Protein AF-A0A1Q3CBD0-F1 (afdb_monomer_lite)

Structure (mmCIF, N/CA/C/O backbone):
data_AF-A0A1Q3CBD0-F1
#
_entry.id   AF-A0A1Q3CBD0-F1
#
loop_
_atom_site.group_PDB
_atom_site.id
_atom_site.type_symbol
_atom_site.label_atom_id
_atom_site.label_alt_id
_atom_site.label_comp_id
_atom_site.label_asym_id
_atom_site.label_entity_id
_atom_site.label_seq_id
_atom_site.pdbx_PDB_ins_code
_atom_site.Cartn_x
_atom_site.Cartn_y
_atom_site.Cartn_z
_atom_site.occupancy
_atom_site.B_iso_or_equiv
_atom_site.auth_seq_id
_atom_site.auth_comp_id
_atom_site.auth_asym_id
_atom_site.auth_atom_id
_atom_site.pdbx_PDB_model_num
ATOM 1 N N . MET A 1 1 ? 4.351 8.929 50.960 1.00 62.56 1 MET A N 1
ATOM 2 C CA . MET A 1 1 ? 3.416 9.847 50.271 1.00 62.56 1 MET A CA 1
ATOM 3 C C . MET A 1 1 ? 4.066 10.548 49.078 1.00 62.56 1 MET A C 1
ATOM 5 O O . MET A 1 1 ? 3.505 10.472 47.996 1.00 62.56 1 MET A O 1
ATOM 9 N N . GLU A 1 2 ? 5.270 11.122 49.200 1.00 75.50 2 GLU A N 1
ATOM 10 C CA . GLU A 1 2 ? 5.952 11.804 48.074 1.00 75.50 2 GLU A CA 1
ATOM 11 C C . GLU A 1 2 ? 6.217 10.934 46.835 1.00 75.50 2 GLU A C 1
ATOM 13 O O . GLU A 1 2 ? 6.089 11.404 45.708 1.00 75.50 2 GLU A O 1
ATOM 18 N N . VAL A 1 3 ? 6.566 9.656 47.016 1.00 80.75 3 VAL A N 1
ATOM 19 C CA . VAL A 1 3 ? 6.874 8.751 45.890 1.00 80.75 3 VAL A CA 1
ATOM 20 C C . VAL A 1 3 ? 5.640 8.471 45.025 1.00 80.75 3 VAL A C 1
ATOM 22 O O . VAL A 1 3 ? 5.754 8.338 43.808 1.00 80.75 3 VAL A O 1
ATOM 25 N N . LEU A 1 4 ? 4.455 8.414 45.642 1.00 86.00 4 LEU A N 1
ATOM 26 C CA . LEU A 1 4 ? 3.190 8.209 44.932 1.00 86.00 4 LEU A CA 1
ATOM 27 C C . LEU A 1 4 ? 2.782 9.467 44.160 1.00 86.00 4 LEU A C 1
ATOM 29 O O . LEU A 1 4 ? 2.367 9.361 43.009 1.00 86.00 4 LEU A O 1
ATOM 33 N N . LEU A 1 5 ? 2.993 10.648 44.746 1.00 85.56 5 LEU A N 1
ATOM 34 C CA . LEU A 1 5 ? 2.710 11.933 44.100 1.00 85.56 5 LEU A CA 1
ATOM 35 C C . LEU A 1 5 ? 3.587 12.147 42.855 1.00 85.56 5 LEU A C 1
ATOM 37 O O . LEU A 1 5 ? 3.061 12.385 41.772 1.00 85.56 5 LEU A O 1
ATOM 41 N N . LYS A 1 6 ? 4.900 11.894 42.958 1.00 86.31 6 LYS A N 1
ATOM 42 C CA . LYS A 1 6 ? 5.844 11.948 41.818 1.00 86.31 6 LYS A CA 1
ATOM 43 C C . LYS A 1 6 ? 5.551 10.920 40.716 1.00 86.31 6 LYS A C 1
ATOM 45 O O . LYS A 1 6 ? 6.108 10.986 39.618 1.00 86.31 6 LYS A O 1
ATOM 50 N N . ARG A 1 7 ? 4.749 9.894 41.012 1.00 87.75 7 ARG A N 1
ATOM 51 C CA . ARG A 1 7 ? 4.314 8.896 40.030 1.00 87.75 7 ARG A CA 1
ATOM 52 C C . ARG A 1 7 ? 3.023 9.330 39.339 1.00 87.75 7 ARG A C 1
ATOM 54 O O . ARG A 1 7 ? 2.938 9.182 38.126 1.00 87.75 7 ARG A O 1
ATOM 61 N N . ALA A 1 8 ? 2.071 9.888 40.084 1.00 85.88 8 ALA A N 1
ATOM 62 C CA . ALA A 1 8 ? 0.832 10.434 39.534 1.00 85.88 8 ALA A CA 1
ATOM 63 C C . ALA A 1 8 ? 1.107 11.565 38.531 1.00 85.88 8 ALA A C 1
ATOM 65 O O . ALA A 1 8 ? 0.584 11.545 37.423 1.00 85.88 8 ALA A O 1
ATOM 66 N N . GLU A 1 9 ? 2.021 12.472 38.868 1.00 85.06 9 GLU A N 1
ATOM 67 C CA . GLU A 1 9 ? 2.420 13.594 38.009 1.00 85.06 9 GLU A CA 1
ATOM 68 C C . GLU A 1 9 ? 3.018 13.128 36.665 1.00 85.06 9 GLU A C 1
ATOM 70 O O . GLU A 1 9 ? 2.730 13.684 35.608 1.00 85.06 9 GLU A O 1
ATOM 75 N N . ARG A 1 10 ? 3.769 12.016 36.672 1.00 86.06 10 ARG A N 1
ATOM 76 C CA . ARG A 1 10 ? 4.291 11.398 35.442 1.00 86.06 10 ARG A CA 1
ATOM 77 C C . ARG A 1 10 ? 3.205 10.770 34.569 1.00 86.06 10 ARG A C 1
ATOM 79 O O . ARG A 1 10 ? 3.347 10.784 33.351 1.00 86.06 10 ARG A O 1
ATOM 86 N N . TYR A 1 11 ? 2.149 10.216 35.165 1.00 83.44 11 TYR A N 1
ATOM 87 C CA . TYR A 1 11 ? 1.030 9.658 34.401 1.00 83.44 11 TYR A CA 1
ATOM 88 C C . TYR A 1 11 ? 0.179 10.754 33.753 1.00 83.44 11 TYR A C 1
ATOM 90 O O . TYR A 1 11 ? -0.183 10.601 32.591 1.00 83.44 11 TYR A O 1
ATOM 98 N N . VAL A 1 12 ? -0.061 11.866 34.456 1.00 85.06 12 VAL A N 1
ATOM 99 C CA . VAL A 1 12 ? -0.780 13.030 33.907 1.00 85.06 12 VAL A CA 1
ATOM 100 C C . VAL A 1 12 ? -0.022 13.626 32.717 1.00 85.06 12 VAL A C 1
ATOM 102 O O . VAL A 1 12 ? -0.603 13.806 31.651 1.00 85.06 12 VAL A O 1
ATOM 105 N N . ASN A 1 13 ? 1.297 13.816 32.842 1.00 89.94 13 ASN A N 1
ATOM 106 C CA . ASN A 1 13 ? 2.118 14.307 31.729 1.00 89.94 13 ASN A CA 1
ATOM 107 C C . ASN A 1 13 ? 2.118 13.352 30.525 1.00 89.94 13 ASN A C 1
ATOM 109 O O . ASN A 1 13 ? 2.077 13.797 29.380 1.00 89.94 13 ASN A O 1
ATOM 113 N N . ALA A 1 14 ? 2.145 12.037 30.766 1.00 85.25 14 ALA A N 1
ATOM 114 C CA . ALA A 1 14 ? 2.076 11.048 29.694 1.00 85.25 14 ALA A CA 1
ATOM 115 C C . ALA A 1 14 ? 0.711 11.061 28.982 1.00 85.25 14 ALA A C 1
ATOM 117 O O . ALA A 1 14 ? 0.647 10.885 27.767 1.00 85.25 14 ALA A O 1
ATOM 118 N N . GLU A 1 15 ? -0.384 11.281 29.710 1.00 81.44 15 GLU A N 1
ATOM 119 C CA . GLU A 1 15 ? -1.725 11.393 29.133 1.00 81.44 15 GLU A CA 1
ATOM 120 C C . GLU A 1 15 ? -1.872 12.656 28.274 1.00 81.44 15 GLU A C 1
ATOM 122 O O . GLU A 1 15 ? -2.371 12.576 27.148 1.00 81.44 15 GLU A O 1
ATOM 127 N N . GLU A 1 16 ? -1.359 13.794 28.747 1.00 81.94 16 GLU A N 1
ATOM 128 C CA . GLU A 1 16 ? -1.360 15.060 28.009 1.00 81.94 16 GLU A CA 1
ATOM 129 C C . GLU A 1 16 ? -0.492 14.987 26.739 1.00 81.94 16 GLU A C 1
ATOM 131 O O . GLU A 1 16 ? -0.919 15.406 25.660 1.00 81.94 16 GLU A O 1
ATOM 136 N N . GLU A 1 17 ? 0.683 14.352 26.814 1.00 81.38 17 GLU A N 1
ATOM 137 C CA . GLU A 1 17 ? 1.547 14.102 25.654 1.00 81.38 17 GLU A CA 1
ATOM 138 C C . GLU A 1 17 ? 0.862 13.191 24.618 1.00 81.38 17 GLU A C 1
ATOM 140 O O . GLU A 1 17 ? 0.919 13.442 23.408 1.00 81.38 17 GLU A O 1
ATOM 145 N N . MET A 1 18 ? 0.167 12.146 25.073 1.00 78.56 18 MET A N 1
ATOM 146 C CA . MET A 1 18 ? -0.584 11.243 24.199 1.00 78.56 18 MET A CA 1
ATOM 147 C C . MET A 1 18 ? -1.808 11.926 23.579 1.00 78.56 18 MET A C 1
ATOM 149 O O . MET A 1 18 ? -2.121 11.670 22.413 1.00 78.56 18 MET A O 1
ATOM 153 N N . ALA A 1 19 ? -2.479 12.816 24.311 1.00 76.56 19 ALA A N 1
ATOM 154 C CA . ALA A 1 19 ? -3.588 13.615 23.800 1.00 76.56 19 ALA A CA 1
ATOM 155 C C . ALA A 1 19 ? -3.114 14.618 22.736 1.00 76.56 19 ALA A C 1
ATOM 157 O O . ALA A 1 19 ? -3.702 14.686 21.655 1.00 76.56 19 ALA A O 1
ATOM 158 N N . ALA A 1 20 ? -2.000 15.316 22.977 1.00 74.62 20 ALA A N 1
ATOM 159 C CA . ALA A 1 20 ? -1.394 16.240 22.018 1.00 74.62 20 ALA A CA 1
ATOM 160 C C . ALA A 1 20 ? -0.917 15.532 20.736 1.00 74.62 20 ALA A C 1
ATOM 162 O O . ALA A 1 20 ? -1.049 16.072 19.636 1.00 74.62 20 ALA A O 1
ATOM 163 N N . ARG A 1 21 ? -0.407 14.297 20.850 1.00 70.88 21 ARG A N 1
ATOM 164 C CA . ARG A 1 21 ? -0.035 13.461 19.695 1.00 70.88 21 ARG A CA 1
ATOM 165 C C . ARG A 1 21 ? -1.247 12.995 18.892 1.00 70.88 21 ARG A C 1
ATOM 167 O O . ARG A 1 21 ? -1.204 13.042 17.668 1.00 70.88 21 ARG A O 1
ATOM 174 N N . LYS A 1 22 ? -2.341 12.606 19.555 1.00 69.00 22 LYS A N 1
ATOM 175 C CA . LYS A 1 22 ? -3.590 12.197 18.885 1.00 69.00 22 LYS A CA 1
ATOM 176 C C . LYS A 1 22 ? -4.265 13.333 18.106 1.00 69.00 22 LYS A C 1
ATOM 178 O O . LYS A 1 22 ? -4.990 13.048 17.160 1.00 69.00 22 LYS A O 1
ATOM 183 N N . GLN A 1 23 ? -4.017 14.594 18.468 1.00 66.81 23 GLN A N 1
ATOM 184 C CA . GLN A 1 23 ? -4.503 15.763 17.721 1.00 66.81 23 GLN A CA 1
ATOM 185 C C . GLN A 1 23 ? -3.687 16.057 16.447 1.00 66.81 23 GLN A C 1
ATOM 187 O O . GLN A 1 23 ? -4.181 16.730 15.547 1.00 66.81 23 GLN A O 1
ATOM 192 N N . LYS A 1 24 ? -2.446 15.558 16.332 1.00 65.06 24 LYS A N 1
ATOM 193 C CA . LYS A 1 24 ? -1.530 15.859 15.218 1.00 65.06 24 LYS A CA 1
ATOM 194 C C . LYS A 1 24 ? -1.435 14.732 14.198 1.00 65.06 24 LYS A C 1
ATOM 196 O O . LYS A 1 24 ? -0.341 14.284 13.883 1.00 65.06 24 LYS A O 1
ATOM 201 N N . THR A 1 25 ? -2.558 14.261 13.682 1.00 61.00 25 THR A N 1
ATOM 202 C CA . THR A 1 25 ? -2.656 13.826 12.278 1.00 61.00 25 THR A CA 1
ATOM 203 C C . THR A 1 25 ? -4.113 13.484 12.012 1.00 61.00 25 THR A C 1
ATOM 205 O O . THR A 1 25 ? -4.610 12.482 12.539 1.00 61.00 25 THR A O 1
ATOM 208 N N . PRO A 1 26 ? -4.848 14.288 11.228 1.00 66.06 26 PRO A N 1
ATOM 209 C CA . PRO A 1 26 ? -6.088 13.786 10.681 1.00 66.06 26 PRO A CA 1
ATOM 210 C C . PRO A 1 26 ? -5.720 12.558 9.843 1.00 66.06 26 PRO A C 1
ATOM 212 O O . PRO A 1 26 ? -4.807 12.584 9.022 1.00 66.06 26 PRO A O 1
ATOM 215 N N . TRP A 1 27 ? -6.431 11.453 10.046 1.00 57.28 27 TRP A N 1
ATOM 216 C CA . TRP A 1 27 ? -6.235 10.202 9.302 1.00 57.28 27 TRP A CA 1
ATOM 217 C C . TRP A 1 27 ? -6.422 10.363 7.770 1.00 57.28 27 TRP A C 1
ATOM 219 O O . TRP A 1 27 ? -6.317 9.391 7.022 1.00 57.28 27 TRP A O 1
ATOM 229 N N . SER A 1 28 ? -6.708 11.583 7.294 1.00 59.19 28 SER A N 1
ATOM 230 C CA . SER A 1 28 ? -6.792 11.992 5.894 1.00 59.19 28 SER A CA 1
ATOM 231 C C . SER A 1 28 ? -5.453 11.996 5.160 1.00 59.19 28 SER A C 1
ATOM 233 O O . SER A 1 28 ? -5.464 11.782 3.951 1.00 59.19 28 SER A O 1
ATOM 235 N N . ASP A 1 29 ? -4.318 12.158 5.847 1.00 56.66 29 ASP A N 1
ATOM 236 C CA . ASP A 1 29 ? -2.995 12.158 5.189 1.00 56.66 29 ASP A CA 1
ATOM 237 C C . ASP A 1 29 ? -2.684 10.791 4.544 1.00 56.66 29 ASP A C 1
ATOM 239 O O . ASP A 1 29 ? -1.957 10.681 3.558 1.00 56.66 29 ASP A O 1
ATOM 243 N N . HIS A 1 30 ? -3.350 9.733 5.017 1.00 58.34 30 HIS A N 1
ATOM 244 C CA . HIS A 1 30 ? -3.240 8.390 4.456 1.00 58.34 30 HIS A CA 1
ATOM 245 C C . HIS A 1 30 ? -3.928 8.224 3.081 1.00 58.34 30 HIS A C 1
ATOM 247 O O . HIS A 1 30 ? -3.680 7.243 2.376 1.00 58.34 30 HIS A O 1
ATOM 253 N N . GLN A 1 31 ? -4.814 9.142 2.670 1.00 57.03 31 GLN A N 1
ATOM 254 C CA . GLN A 1 31 ? -5.439 9.104 1.337 1.00 57.03 31 GLN A CA 1
ATOM 255 C C . GLN A 1 31 ? -4.529 9.682 0.245 1.00 57.03 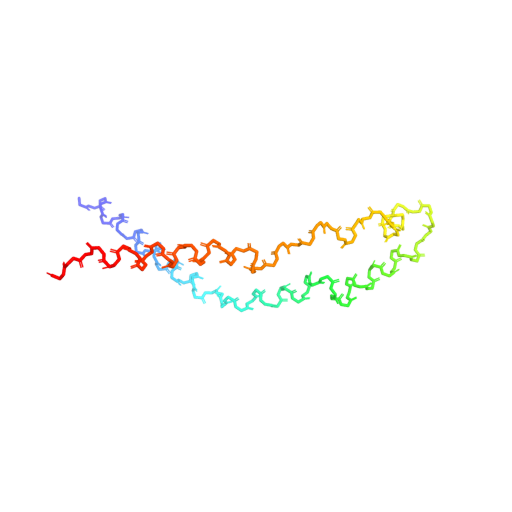31 GLN A C 1
ATOM 257 O O . GLN A 1 31 ? -4.556 9.198 -0.890 1.00 57.03 31 GLN A O 1
ATOM 262 N N . GLU A 1 32 ? -3.703 10.676 0.576 1.00 54.41 32 GLU A N 1
ATOM 263 C CA . GLU A 1 32 ? -2.759 11.283 -0.368 1.00 54.41 32 GLU A CA 1
ATOM 264 C C . GLU A 1 32 ? -1.572 10.340 -0.644 1.00 54.41 32 GLU A C 1
ATOM 266 O O . GLU A 1 32 ? -1.261 10.065 -1.807 1.00 54.41 32 GLU A O 1
ATOM 271 N N . GLU A 1 33 ? -1.056 9.675 0.398 1.00 54.50 33 GLU A N 1
ATOM 272 C CA . GLU A 1 33 ? -0.028 8.621 0.304 1.00 54.50 33 GLU A CA 1
ATOM 273 C C . GLU A 1 33 ? -0.452 7.464 -0.634 1.00 54.50 33 GLU A C 1
ATOM 275 O O . GLU A 1 33 ? 0.333 6.932 -1.429 1.00 54.50 33 GLU A O 1
ATOM 280 N N . LYS A 1 34 ? -1.742 7.091 -0.629 1.00 59.28 34 LYS A N 1
ATOM 281 C CA . LYS A 1 34 ? -2.263 6.031 -1.511 1.00 59.28 34 LYS A CA 1
ATOM 282 C C . LYS A 1 34 ? -2.313 6.425 -2.985 1.00 59.28 34 LYS A C 1
ATOM 284 O O . LYS A 1 34 ? -2.229 5.533 -3.839 1.00 59.28 34 LYS A O 1
ATOM 289 N N . ARG A 1 35 ? -2.451 7.715 -3.313 1.00 56.75 35 ARG A N 1
ATOM 290 C CA . ARG A 1 35 ? -2.452 8.179 -4.712 1.00 56.75 35 ARG A CA 1
ATOM 291 C C . ARG A 1 35 ? -1.057 8.126 -5.319 1.00 56.75 35 ARG A C 1
ATOM 293 O O . ARG A 1 35 ? -0.925 7.604 -6.426 1.00 56.75 35 ARG A O 1
ATOM 300 N N . GLU A 1 36 ? -0.030 8.563 -4.597 1.00 58.72 36 GLU A N 1
ATOM 301 C CA . GLU A 1 36 ? 1.362 8.505 -5.072 1.00 58.72 36 GLU A CA 1
ATOM 302 C C . GLU A 1 36 ? 1.885 7.071 -5.186 1.00 58.72 36 GLU A C 1
ATOM 304 O O . GLU A 1 36 ? 2.574 6.709 -6.143 1.00 58.72 36 GLU A O 1
ATOM 309 N N . HIS A 1 37 ? 1.510 6.193 -4.255 1.00 61.78 37 HIS 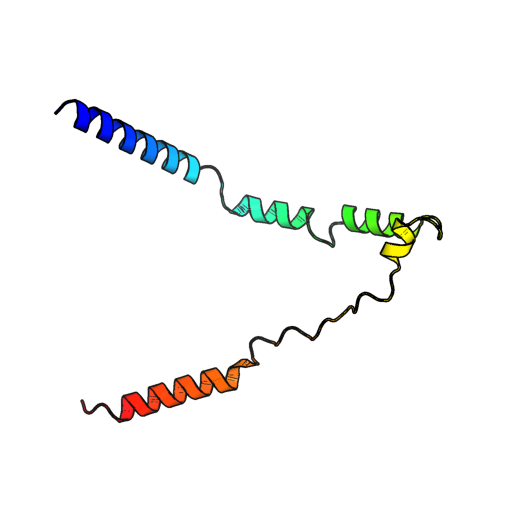A N 1
ATOM 310 C CA . HIS A 1 37 ? 1.948 4.796 -4.285 1.00 61.78 37 HIS A CA 1
ATOM 311 C C . HIS A 1 37 ? 1.090 3.902 -5.187 1.00 61.78 37 HIS A C 1
ATOM 313 O O . HIS A 1 37 ? 1.415 2.721 -5.389 1.00 61.78 37 HIS A O 1
ATOM 319 N N . SER A 1 38 ? 0.039 4.460 -5.797 1.00 67.38 38 SER A N 1
ATOM 320 C CA . SER A 1 38 ? -0.811 3.765 -6.756 1.00 67.38 38 SER A CA 1
ATOM 321 C C . SER A 1 38 ? 0.021 3.144 -7.874 1.00 67.38 38 SER A C 1
ATOM 323 O O . SER A 1 38 ? 0.861 3.775 -8.518 1.00 67.38 38 SER A O 1
ATOM 325 N N . ARG A 1 39 ? -0.251 1.871 -8.175 1.00 64.06 39 ARG A N 1
ATOM 326 C CA . ARG A 1 39 ? 0.371 1.170 -9.310 1.00 64.06 39 ARG A CA 1
ATOM 327 C C . ARG A 1 39 ? 0.089 1.845 -10.657 1.00 64.06 39 ARG A C 1
ATOM 329 O O . ARG A 1 39 ? 0.797 1.522 -11.610 1.00 64.06 39 ARG A O 1
ATOM 336 N N . ASN A 1 40 ? -0.920 2.713 -10.729 1.00 66.94 40 ASN A N 1
ATOM 337 C CA . ASN A 1 40 ? -1.320 3.450 -11.925 1.00 66.94 40 ASN A CA 1
ATOM 338 C C . ASN A 1 40 ? -0.935 4.936 -11.871 1.00 66.94 40 ASN A C 1
ATOM 340 O O . ASN A 1 40 ? -1.303 5.669 -12.786 1.00 66.94 40 ASN A O 1
ATOM 344 N N . ALA A 1 41 ? -0.202 5.378 -10.843 1.00 78.50 41 ALA A N 1
ATOM 345 C CA . ALA A 1 41 ? 0.351 6.727 -10.807 1.00 78.50 41 ALA A CA 1
ATOM 346 C C . ALA A 1 41 ? 1.207 6.975 -12.068 1.00 78.50 41 ALA A C 1
ATOM 348 O O . ALA A 1 41 ? 1.942 6.066 -12.483 1.00 78.50 41 ALA A O 1
ATOM 349 N N . PRO A 1 42 ? 1.105 8.158 -12.699 1.00 75.31 42 PRO A N 1
ATOM 350 C CA . PRO A 1 42 ? 1.734 8.443 -13.990 1.00 75.31 42 PRO A CA 1
ATOM 351 C C . PRO A 1 42 ? 3.244 8.170 -13.976 1.00 75.31 42 PRO A C 1
ATOM 353 O O . PRO A 1 42 ? 3.736 7.463 -14.852 1.00 75.31 42 PRO A O 1
ATOM 356 N N . GLU A 1 43 ? 3.941 8.568 -12.912 1.00 75.31 43 GLU A N 1
ATOM 357 C CA . GLU A 1 43 ? 5.382 8.351 -12.737 1.00 75.31 43 GLU A CA 1
ATOM 358 C C . GLU A 1 43 ? 5.771 6.856 -12.704 1.00 75.31 43 GLU A C 1
ATOM 360 O O . GLU A 1 43 ? 6.731 6.420 -13.342 1.00 75.31 43 GLU A O 1
ATOM 365 N N . ARG A 1 44 ? 4.994 6.008 -12.007 1.00 76.06 44 ARG A N 1
ATOM 366 C CA . ARG A 1 44 ? 5.235 4.549 -11.994 1.00 76.06 44 ARG A CA 1
ATOM 367 C C . ARG A 1 44 ? 4.876 3.894 -13.325 1.00 76.06 44 ARG A C 1
ATOM 369 O O . ARG A 1 44 ? 5.453 2.852 -13.642 1.00 76.06 44 ARG A O 1
ATOM 376 N N . ARG A 1 45 ? 3.921 4.445 -14.085 1.00 75.50 45 ARG A N 1
ATOM 377 C CA . ARG A 1 45 ? 3.582 3.954 -15.434 1.00 75.50 45 ARG A CA 1
ATOM 378 C C . ARG A 1 45 ? 4.706 4.266 -16.416 1.00 75.50 45 ARG A C 1
ATOM 380 O O . ARG A 1 45 ? 5.095 3.374 -17.164 1.00 75.50 45 ARG A O 1
ATOM 387 N N . GLU A 1 46 ? 5.258 5.471 -16.355 1.00 77.31 46 GLU A N 1
ATOM 388 C CA . GLU A 1 46 ? 6.390 5.896 -17.178 1.00 77.31 46 GLU A CA 1
ATOM 389 C C . GLU A 1 46 ? 7.635 5.045 -16.905 1.00 77.31 46 GLU A C 1
ATOM 391 O O . GLU A 1 46 ? 8.142 4.405 -17.822 1.00 77.31 46 GLU A O 1
ATOM 396 N N . LYS A 1 47 ? 8.006 4.853 -15.632 1.00 77.62 47 LYS A N 1
ATOM 397 C CA . LYS A 1 47 ? 9.115 3.964 -15.224 1.00 77.62 47 LYS A CA 1
ATOM 398 C C . LYS A 1 47 ? 8.936 2.504 -15.656 1.00 77.62 47 LYS A C 1
ATOM 400 O O . LYS A 1 47 ? 9.910 1.762 -15.754 1.00 77.62 47 LYS A O 1
ATOM 405 N N . ARG A 1 48 ? 7.702 2.027 -15.863 1.00 76.12 48 ARG A N 1
ATOM 406 C CA . ARG A 1 48 ? 7.448 0.682 -16.421 1.00 76.12 48 ARG A CA 1
ATOM 407 C C . ARG A 1 48 ? 7.608 0.654 -17.935 1.00 76.12 48 ARG A C 1
ATOM 409 O O . ARG A 1 48 ? 8.107 -0.341 -18.448 1.00 76.12 48 ARG A O 1
ATOM 416 N N . LYS A 1 49 ? 7.188 1.718 -18.621 1.00 76.69 49 LYS A N 1
ATOM 417 C CA . LYS A 1 49 ? 7.341 1.863 -20.071 1.00 76.69 49 LYS A CA 1
ATOM 418 C C . LYS A 1 49 ? 8.821 1.981 -20.447 1.00 76.69 49 LYS A C 1
ATOM 420 O O . LYS A 1 49 ? 9.294 1.196 -21.256 1.00 76.69 49 LYS A O 1
ATOM 425 N N . GLU A 1 50 ? 9.569 2.805 -19.721 1.00 80.44 50 GLU A N 1
ATOM 426 C CA . GLU A 1 50 ? 11.024 2.940 -19.862 1.00 80.44 50 GLU A CA 1
ATOM 427 C C . GLU A 1 50 ? 11.746 1.590 -19.695 1.00 80.44 50 GLU A C 1
ATOM 429 O O . GLU A 1 50 ? 12.629 1.240 -20.470 1.00 80.44 50 GLU A O 1
ATOM 434 N N . ARG A 1 51 ? 11.319 0.756 -18.733 1.00 79.81 51 ARG A N 1
ATOM 435 C CA . ARG A 1 51 ? 11.885 -0.594 -18.538 1.00 79.81 51 ARG A CA 1
ATOM 436 C C . ARG A 1 51 ? 11.632 -1.542 -19.706 1.00 79.81 51 ARG A C 1
ATOM 438 O O . ARG A 1 51 ? 12.405 -2.481 -19.880 1.00 79.81 51 ARG A O 1
ATOM 445 N N . SER A 1 52 ? 10.555 -1.338 -20.466 1.00 78.50 52 SER A N 1
ATOM 446 C CA . SER A 1 52 ? 10.284 -2.115 -21.678 1.00 78.50 52 SER A CA 1
ATOM 447 C C . SER A 1 52 ? 11.049 -1.621 -22.904 1.00 78.50 52 SER A C 1
ATOM 449 O O . SER A 1 52 ? 11.148 -2.380 -23.864 1.00 78.50 52 SER A O 1
ATOM 451 N N . ASP A 1 53 ? 11.615 -0.414 -22.844 1.00 86.69 53 ASP A N 1
ATOM 452 C CA . ASP A 1 53 ? 12.442 0.175 -23.904 1.00 86.69 53 ASP A CA 1
ATOM 453 C C . ASP A 1 53 ? 13.939 -0.180 -23.740 1.00 86.69 53 ASP A C 1
ATOM 455 O O . ASP A 1 53 ? 14.760 0.110 -24.609 1.00 86.69 53 ASP A O 1
ATOM 459 N N . LEU A 1 54 ? 14.305 -0.845 -22.636 1.00 87.12 54 LEU A N 1
ATOM 460 C CA . LEU A 1 54 ? 15.651 -1.369 -22.388 1.00 87.12 54 LEU A CA 1
ATOM 461 C C . LEU A 1 54 ? 16.000 -2.538 -23.327 1.00 87.12 54 LEU A C 1
ATOM 463 O O . LEU A 1 54 ? 15.128 -3.244 -23.835 1.00 87.12 54 LEU A O 1
ATOM 467 N N . SER A 1 55 ? 17.303 -2.782 -23.508 1.00 88.50 55 SER A N 1
ATOM 468 C CA . SER A 1 55 ? 17.816 -3.903 -24.310 1.00 88.50 55 SER A CA 1
ATOM 469 C C . SER A 1 55 ? 17.260 -5.255 -23.846 1.00 88.50 55 SER A C 1
ATOM 471 O O . SER A 1 55 ? 17.077 -5.492 -22.652 1.00 88.50 55 SER A O 1
ATOM 473 N N . LYS A 1 56 ? 17.063 -6.185 -24.791 1.00 86.12 56 LYS A N 1
ATOM 474 C CA . LYS A 1 56 ? 16.524 -7.530 -24.529 1.00 86.12 56 LYS A CA 1
ATOM 475 C C . LYS A 1 56 ? 17.347 -8.333 -23.520 1.00 86.12 56 LYS A C 1
ATOM 477 O O . LYS A 1 56 ? 16.782 -9.171 -22.812 1.00 86.12 56 LYS A O 1
ATOM 482 N N . ASP A 1 57 ? 18.648 -8.067 -23.448 1.00 88.44 57 ASP A N 1
ATOM 483 C CA . ASP A 1 57 ? 19.568 -8.742 -22.53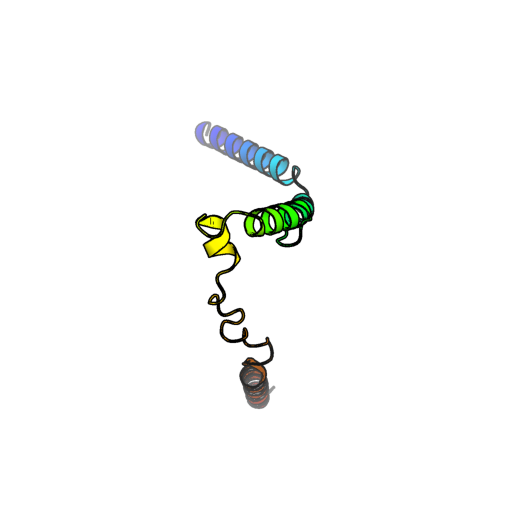4 1.00 88.44 57 ASP A CA 1
ATOM 484 C C . ASP A 1 57 ? 19.545 -8.169 -21.114 1.00 88.44 57 ASP A C 1
ATOM 486 O O . ASP A 1 57 ? 19.929 -8.871 -20.176 1.00 88.44 57 ASP A O 1
ATOM 490 N N . ASP A 1 58 ? 19.028 -6.948 -20.934 1.00 89.56 58 ASP A N 1
ATOM 491 C CA . ASP A 1 58 ? 18.894 -6.321 -19.622 1.00 89.56 58 ASP A CA 1
ATOM 492 C C . ASP A 1 58 ? 17.896 -7.102 -18.755 1.00 89.56 58 ASP A C 1
ATOM 494 O O . ASP A 1 58 ? 16.778 -7.451 -19.157 1.00 89.56 58 ASP A O 1
ATOM 498 N N . LEU A 1 59 ? 18.300 -7.372 -17.515 1.00 87.56 59 LEU A N 1
ATOM 499 C CA . LEU A 1 59 ? 17.500 -8.141 -16.568 1.00 87.56 59 LEU A CA 1
ATOM 500 C C . LEU A 1 59 ? 16.133 -7.487 -16.299 1.00 87.56 59 LEU A C 1
ATOM 502 O O . LEU A 1 59 ? 15.131 -8.187 -16.141 1.00 87.56 59 LEU A O 1
ATOM 506 N N . ARG A 1 60 ? 16.054 -6.151 -16.276 1.00 85.69 60 ARG A N 1
ATOM 507 C CA . ARG A 1 60 ? 14.810 -5.418 -15.997 1.00 85.69 60 ARG A CA 1
ATOM 508 C C . ARG A 1 60 ? 13.824 -5.541 -17.156 1.00 85.69 60 ARG A C 1
ATOM 510 O O . ARG A 1 60 ? 12.628 -5.687 -16.895 1.00 85.69 60 ARG A O 1
ATOM 517 N N . HIS A 1 61 ? 14.310 -5.564 -18.398 1.00 86.50 61 HIS A N 1
ATOM 518 C CA . HIS A 1 61 ? 13.489 -5.854 -19.577 1.00 86.50 61 HIS A CA 1
ATOM 519 C C . HIS A 1 61 ? 12.893 -7.271 -19.497 1.00 86.50 61 HIS A C 1
ATOM 521 O O . HIS A 1 61 ? 11.677 -7.447 -19.631 1.00 86.50 61 HIS A O 1
ATOM 527 N N . LYS A 1 62 ? 13.720 -8.282 -19.182 1.00 86.75 62 LYS A N 1
ATOM 528 C CA . LYS A 1 62 ? 13.277 -9.686 -19.046 1.00 86.75 62 LYS A CA 1
ATOM 529 C C . LYS A 1 62 ? 12.196 -9.859 -17.974 1.00 86.75 62 LYS A C 1
ATOM 531 O O . LYS A 1 62 ? 11.222 -10.576 -18.189 1.00 86.75 62 LYS A O 1
ATOM 536 N N . LEU A 1 63 ? 12.327 -9.167 -16.840 1.00 81.06 63 LEU A N 1
ATOM 537 C CA . LEU A 1 63 ? 11.328 -9.196 -15.765 1.00 81.06 63 LEU A CA 1
ATOM 538 C C . LEU A 1 63 ? 10.040 -8.442 -16.124 1.00 81.06 63 LEU A C 1
ATOM 540 O O . LEU A 1 63 ? 8.955 -8.890 -15.761 1.00 81.06 63 LEU A O 1
ATOM 544 N N . SER A 1 64 ? 10.142 -7.325 -16.850 1.00 78.19 64 SER A N 1
ATOM 545 C CA . SER A 1 64 ? 8.988 -6.544 -17.318 1.00 78.19 64 SER A CA 1
ATOM 546 C C . SER A 1 64 ? 8.104 -7.320 -18.299 1.00 78.19 64 SER A C 1
ATOM 548 O O . SER A 1 64 ? 6.885 -7.159 -18.291 1.00 78.19 64 SER A O 1
ATOM 550 N N . ARG A 1 65 ? 8.714 -8.127 -19.173 1.00 76.44 65 ARG A N 1
ATOM 551 C CA . ARG A 1 65 ? 8.030 -8.896 -20.226 1.00 76.44 65 ARG A CA 1
ATOM 552 C C . ARG A 1 65 ? 7.705 -10.329 -19.823 1.00 76.44 65 ARG A C 1
ATOM 554 O O . ARG A 1 65 ? 7.235 -11.085 -20.662 1.00 76.44 65 ARG A O 1
ATOM 561 N N . ARG A 1 66 ? 7.948 -10.721 -18.568 1.00 74.25 66 ARG A N 1
ATOM 562 C CA . ARG A 1 66 ? 7.741 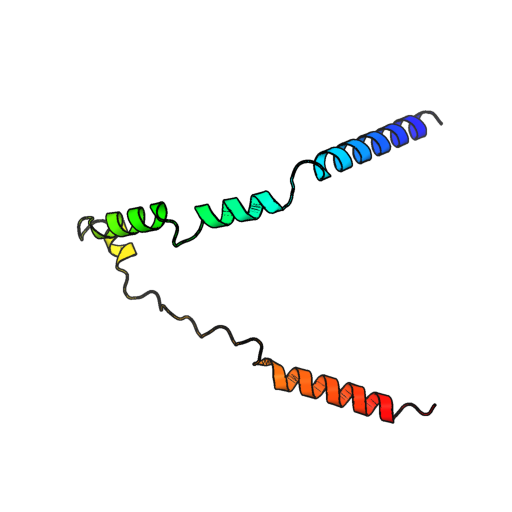-12.099 -18.113 1.00 74.25 66 ARG A CA 1
ATOM 563 C C . ARG A 1 66 ? 6.271 -12.505 -18.270 1.00 74.25 66 ARG A C 1
ATOM 565 O O . ARG A 1 66 ? 5.437 -12.256 -17.403 1.00 74.25 66 ARG A O 1
ATOM 572 N N . GLU A 1 67 ? 5.997 -13.209 -19.360 1.00 64.06 67 GLU A N 1
ATOM 573 C CA . GLU A 1 67 ? 4.684 -13.684 -19.819 1.00 64.06 67 GLU A CA 1
ATOM 574 C C . GLU A 1 67 ? 4.115 -14.835 -18.959 1.00 64.06 67 GLU A C 1
ATOM 576 O O . GLU A 1 67 ? 3.068 -15.395 -19.251 1.00 64.06 67 GLU A O 1
ATOM 581 N N . GLY A 1 68 ? 4.797 -15.169 -17.856 1.00 56.88 68 GLY A N 1
ATOM 582 C CA . GLY A 1 68 ? 4.492 -16.288 -16.961 1.00 56.88 68 GLY A CA 1
ATOM 583 C C . GLY A 1 68 ? 4.139 -15.888 -15.528 1.00 56.88 68 GLY A C 1
ATOM 584 O O . GLY A 1 68 ? 4.166 -16.735 -14.639 1.00 56.88 68 GLY A O 1
ATOM 585 N N . THR A 1 69 ? 3.824 -14.618 -15.259 1.00 55.31 69 THR A N 1
ATOM 586 C CA . THR A 1 69 ? 3.025 -14.336 -14.057 1.00 55.31 69 THR A CA 1
ATOM 587 C C . THR A 1 69 ? 1.587 -14.632 -14.430 1.00 55.31 69 THR A C 1
ATOM 589 O O . THR A 1 69 ? 1.009 -13.919 -15.247 1.00 55.31 69 THR A O 1
ATOM 592 N N . SER A 1 70 ? 1.036 -15.728 -13.905 1.00 59.34 70 SER A N 1
ATOM 593 C CA . SER A 1 70 ? -0.381 -16.039 -14.043 1.00 59.34 70 SER A CA 1
ATOM 594 C C . SER A 1 70 ? -1.161 -14.809 -13.587 1.00 59.34 70 SER A C 1
ATOM 596 O O . SER A 1 70 ? -1.252 -14.504 -12.397 1.00 59.34 70 SER A O 1
ATOM 598 N N . ARG A 1 71 ? -1.667 -14.043 -14.551 1.00 58.38 71 ARG A N 1
ATOM 599 C CA . ARG A 1 71 ? -2.388 -12.791 -14.308 1.00 58.38 71 ARG A CA 1
ATOM 600 C C . ARG A 1 71 ? -3.652 -13.021 -13.470 1.00 58.38 71 ARG A C 1
ATOM 602 O O . ARG A 1 71 ? -4.192 -12.071 -12.918 1.00 58.38 71 ARG A O 1
ATOM 609 N N . GLY A 1 72 ? -4.077 -14.277 -13.350 1.00 56.72 72 GLY A N 1
ATOM 610 C CA . GLY A 1 72 ? -4.951 -14.779 -12.309 1.00 56.72 72 GLY A CA 1
ATOM 611 C C . GLY A 1 72 ? -4.256 -15.916 -11.566 1.00 56.72 72 GLY A C 1
ATOM 612 O O . GLY A 1 72 ? -4.048 -16.988 -12.126 1.00 56.72 72 GLY A O 1
ATOM 613 N N . GLY A 1 73 ? -3.940 -15.702 -10.289 1.00 67.94 73 GLY A N 1
ATOM 614 C CA . GLY A 1 73 ? -4.174 -16.788 -9.336 1.00 67.94 73 GLY A CA 1
ATOM 615 C C . GLY A 1 73 ? -5.671 -17.119 -9.337 1.00 67.94 73 GLY A C 1
ATOM 616 O O . GLY A 1 73 ? -6.460 -16.354 -9.904 1.00 67.94 73 GLY A O 1
ATOM 617 N N . ALA A 1 74 ? -6.066 -18.247 -8.738 1.00 69.81 74 ALA A N 1
ATOM 618 C CA . ALA A 1 74 ? -7.482 -18.593 -8.620 1.00 69.81 74 ALA A CA 1
ATOM 619 C C . ALA A 1 74 ? -8.280 -17.352 -8.170 1.00 69.81 74 ALA A C 1
ATOM 621 O O . ALA A 1 74 ? -7.824 -16.653 -7.255 1.00 69.81 74 ALA A O 1
ATOM 622 N N . PRO A 1 75 ? -9.391 -17.014 -8.851 1.00 71.94 75 PRO A N 1
ATOM 623 C CA . PRO A 1 75 ? -10.155 -15.823 -8.518 1.00 71.94 75 PRO A CA 1
ATOM 624 C C . PRO A 1 75 ? -10.480 -15.857 -7.028 1.00 71.94 75 PRO A C 1
ATOM 626 O O . PRO A 1 75 ? -10.903 -16.892 -6.510 1.00 71.94 75 PRO A O 1
ATOM 629 N N . ILE A 1 76 ? -10.230 -14.737 -6.341 1.00 64.75 76 ILE A N 1
ATOM 630 C CA . ILE A 1 76 ? -10.589 -14.590 -4.930 1.00 64.75 76 ILE A CA 1
ATOM 631 C C . ILE A 1 76 ? -12.074 -14.947 -4.833 1.00 64.75 76 ILE A C 1
ATOM 633 O O . ILE A 1 76 ? -12.868 -14.328 -5.554 1.00 64.75 76 ILE A O 1
ATOM 637 N N . PRO A 1 77 ? -12.453 -15.944 -4.011 1.00 72.06 77 PRO A N 1
ATOM 638 C CA . PRO A 1 77 ? -13.847 -16.305 -3.845 1.00 72.06 77 PRO A CA 1
ATOM 639 C C . PRO A 1 77 ? -14.641 -15.041 -3.533 1.00 72.06 77 PRO A C 1
ATOM 641 O O . PRO A 1 77 ? -14.314 -14.306 -2.599 1.00 72.06 77 PRO A O 1
ATOM 644 N N . SER A 1 78 ? -15.643 -14.742 -4.359 1.00 70.94 78 SER A N 1
ATOM 645 C CA . SER A 1 78 ? -16.507 -13.590 -4.110 1.00 70.94 78 SER A CA 1
ATOM 646 C C . SER A 1 78 ? -17.160 -13.742 -2.733 1.00 70.94 78 SER A C 1
ATOM 648 O O . SER A 1 78 ? -17.388 -14.868 -2.280 1.00 70.94 78 SER A O 1
ATOM 650 N N . TYR A 1 79 ? -17.486 -12.632 -2.067 1.00 63.00 79 TYR A N 1
ATOM 651 C CA . TYR A 1 79 ? -18.095 -12.634 -0.727 1.00 63.00 79 TYR A CA 1
ATOM 652 C C . TYR A 1 79 ? -19.389 -13.477 -0.625 1.00 63.00 79 TYR A C 1
ATOM 654 O O . TYR A 1 79 ? -19.787 -13.854 0.473 1.00 63.00 79 TYR A O 1
ATOM 662 N N . ASN A 1 80 ? -19.989 -13.863 -1.757 1.00 65.50 80 ASN A N 1
ATOM 663 C CA . ASN A 1 80 ? -21.158 -14.743 -1.840 1.00 65.50 80 ASN A CA 1
ATOM 664 C C . ASN A 1 80 ? -20.838 -16.246 -1.738 1.00 65.50 80 ASN A C 1
ATOM 666 O O . ASN A 1 80 ? -21.753 -17.061 -1.662 1.00 65.50 80 ASN A O 1
ATOM 670 N N . THR A 1 81 ? -19.563 -16.641 -1.691 1.00 64.69 81 THR A N 1
ATOM 671 C CA . THR A 1 81 ? -19.159 -18.061 -1.588 1.00 64.69 81 THR A CA 1
ATOM 672 C C . THR A 1 81 ? -19.562 -18.685 -0.241 1.00 64.69 81 THR A C 1
ATOM 674 O O . THR A 1 81 ? -19.632 -19.903 -0.112 1.00 64.69 81 THR A O 1
ATOM 677 N N . PHE A 1 82 ? -19.896 -17.856 0.756 1.00 64.81 82 PHE A N 1
ATOM 678 C CA . PHE A 1 82 ? -20.387 -18.288 2.067 1.00 64.81 82 PHE A CA 1
ATOM 679 C C . PHE A 1 82 ? -21.907 -18.158 2.241 1.00 64.81 82 PHE A C 1
ATOM 681 O O . PHE A 1 82 ? -22.393 -18.379 3.348 1.00 64.81 82 PHE A O 1
ATOM 688 N N . ALA A 1 83 ? -22.674 -17.832 1.191 1.00 66.19 83 ALA A N 1
ATOM 689 C CA . ALA A 1 83 ? -24.134 -17.717 1.291 1.00 66.19 83 ALA A CA 1
ATOM 690 C C . ALA A 1 83 ? -24.804 -18.971 1.904 1.00 66.19 83 ALA A C 1
ATOM 692 O O . ALA A 1 83 ? -25.587 -18.809 2.840 1.00 66.19 83 ALA A O 1
ATOM 693 N N . PRO A 1 84 ? -24.410 -20.214 1.542 1.00 71.62 84 PRO A N 1
ATOM 694 C CA . PRO A 1 84 ? -24.967 -21.408 2.184 1.00 71.62 84 PRO A CA 1
ATOM 695 C C . PRO A 1 84 ? -24.660 -21.486 3.690 1.00 71.62 84 PRO A C 1
ATOM 697 O O . PRO A 1 84 ? -25.478 -21.957 4.478 1.00 71.62 84 PRO A O 1
ATOM 700 N N . LEU A 1 85 ? -23.493 -20.995 4.124 1.00 69.56 85 LEU A N 1
ATOM 701 C CA . LEU A 1 85 ? -23.109 -20.975 5.538 1.00 69.56 85 LEU A CA 1
ATOM 702 C C . LEU A 1 85 ? -23.918 -19.936 6.332 1.00 69.56 85 LEU A C 1
ATOM 704 O O . LEU A 1 85 ? -24.237 -20.164 7.495 1.00 69.56 85 LEU A O 1
ATOM 708 N N . LEU A 1 86 ? -24.276 -18.808 5.718 1.00 66.12 86 LEU A N 1
ATOM 709 C CA . LEU A 1 86 ? -25.136 -17.805 6.348 1.00 66.12 86 LEU A CA 1
ATOM 710 C C . LEU A 1 86 ? -26.586 -18.293 6.450 1.00 66.12 86 LEU A C 1
ATOM 712 O O . LEU A 1 86 ? -27.175 -18.195 7.524 1.00 66.12 86 LEU A O 1
ATOM 716 N N . ASP A 1 87 ? -27.119 -18.915 5.397 1.00 66.81 87 ASP A N 1
ATOM 717 C CA . ASP A 1 87 ? -28.474 -19.483 5.399 1.00 66.81 87 ASP A CA 1
ATOM 718 C C . ASP A 1 87 ? -28.643 -20.571 6.468 1.00 66.81 87 ASP A C 1
ATOM 720 O O . ASP A 1 87 ? -29.677 -20.643 7.139 1.00 66.81 87 ASP A O 1
ATOM 724 N N . THR A 1 88 ? -27.608 -21.393 6.681 1.00 71.19 88 THR A N 1
ATOM 725 C CA . THR A 1 88 ? -27.618 -22.393 7.762 1.00 71.19 88 THR A CA 1
ATOM 726 C C . THR A 1 88 ? -27.645 -21.754 9.149 1.00 71.19 88 THR A C 1
ATOM 728 O O . THR A 1 88 ? -28.420 -22.205 9.987 1.00 71.19 88 THR A O 1
ATOM 731 N N . ARG A 1 89 ? -26.885 -20.676 9.401 1.00 66.50 89 ARG A N 1
ATOM 732 C CA . ARG A 1 89 ? -26.917 -19.960 10.693 1.00 66.50 89 ARG A CA 1
ATOM 733 C C . ARG A 1 89 ? -28.286 -19.347 10.974 1.00 66.50 89 ARG A C 1
ATOM 735 O O . ARG A 1 89 ? -28.779 -19.471 12.089 1.00 66.50 89 ARG A O 1
ATOM 742 N N . THR A 1 90 ? -28.917 -18.750 9.964 1.00 73.50 90 THR A N 1
ATOM 743 C CA . THR A 1 90 ? -30.259 -18.162 10.090 1.00 73.50 90 THR A CA 1
ATOM 744 C C . THR A 1 90 ? -31.316 -19.231 10.370 1.00 73.50 90 THR A C 1
ATOM 746 O O . THR A 1 90 ? -32.163 -19.041 11.237 1.00 73.50 90 THR A O 1
ATOM 749 N N . ARG A 1 91 ? -31.241 -20.391 9.699 1.00 67.00 91 ARG A N 1
ATOM 750 C CA . ARG A 1 91 ? -32.122 -21.535 9.989 1.00 67.00 91 ARG A CA 1
ATOM 751 C C . ARG A 1 91 ? -31.917 -22.090 11.395 1.00 67.00 91 ARG A C 1
ATOM 753 O O . ARG A 1 91 ? -32.90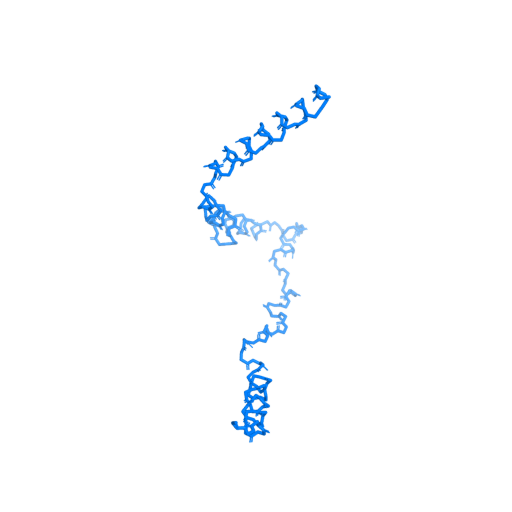1 -22.385 12.058 1.00 67.00 91 ARG A O 1
ATOM 760 N N . ILE A 1 92 ? -30.671 -22.225 11.851 1.00 68.69 92 ILE A N 1
ATOM 761 C 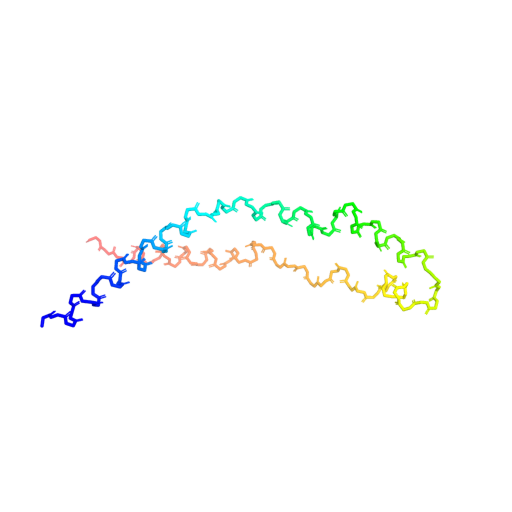CA . ILE A 1 92 ? -30.368 -22.722 13.202 1.00 68.69 92 ILE A CA 1
ATOM 762 C C . ILE A 1 92 ? -30.918 -21.760 14.263 1.00 68.69 92 ILE A C 1
ATOM 764 O O . ILE A 1 92 ? -31.608 -22.211 15.170 1.00 68.69 92 ILE A O 1
ATOM 768 N N . LEU A 1 93 ? -30.703 -20.448 14.104 1.00 69.19 93 LEU A N 1
ATOM 769 C CA . LEU A 1 93 ? -31.214 -19.432 15.030 1.00 69.19 93 LEU A CA 1
ATOM 770 C C . LEU A 1 93 ? -32.752 -19.414 15.082 1.00 69.19 93 LEU A C 1
ATOM 772 O O . LEU A 1 93 ? -33.333 -19.304 16.157 1.00 69.19 93 LEU A O 1
ATOM 776 N N . ALA A 1 94 ? -33.419 -19.562 13.934 1.00 65.44 94 ALA A N 1
ATOM 777 C CA . ALA A 1 94 ? -34.879 -19.620 13.867 1.00 65.44 94 ALA A CA 1
ATOM 778 C C . ALA A 1 94 ? -35.449 -20.883 14.539 1.00 65.44 94 ALA A C 1
ATOM 780 O O . ALA A 1 94 ? -36.433 -20.806 15.268 1.00 65.44 94 ALA A O 1
ATOM 781 N N . VAL A 1 95 ? -34.813 -22.042 14.334 1.00 66.44 95 VAL A N 1
ATOM 782 C CA . VAL A 1 95 ? -35.204 -23.308 14.981 1.00 66.44 95 VAL A CA 1
ATOM 783 C C . VAL A 1 95 ? -34.961 -23.272 16.495 1.00 66.44 95 VAL A C 1
ATOM 785 O O . VAL A 1 95 ? -35.690 -23.916 17.246 1.00 66.44 95 VAL A O 1
ATOM 788 N N . GLU A 1 96 ? -33.949 -22.540 16.959 1.00 67.88 96 GLU A N 1
ATOM 789 C CA . GLU A 1 96 ? -33.684 -22.341 18.386 1.00 67.88 96 GLU A CA 1
ATOM 790 C C . GLU A 1 96 ? -34.751 -21.457 19.046 1.00 67.88 96 GLU A C 1
ATOM 792 O O . GLU A 1 96 ? -35.236 -21.802 20.120 1.00 67.88 96 GLU A O 1
ATOM 797 N N . GLN A 1 97 ? -35.194 -20.385 18.380 1.00 63.56 97 GLN A N 1
ATOM 798 C CA . GLN A 1 97 ? -36.271 -19.517 18.877 1.00 63.56 97 GLN A CA 1
ATOM 799 C C . GLN A 1 97 ? -37.621 -20.239 19.000 1.00 63.56 97 GLN A C 1
ATOM 801 O O . GLN A 1 97 ? -38.349 -19.999 19.957 1.00 63.56 97 GLN A O 1
ATOM 806 N N . ASP A 1 98 ? -37.930 -21.165 18.090 1.00 65.06 98 ASP A N 1
ATOM 807 C CA . ASP A 1 98 ? -39.174 -21.956 18.111 1.00 65.06 98 ASP A CA 1
ATOM 808 C C . ASP A 1 98 ? -39.218 -22.992 19.259 1.00 65.06 98 ASP A C 1
ATOM 810 O O . ASP A 1 98 ? -40.271 -23.514 19.618 1.00 65.06 98 ASP A O 1
ATOM 814 N N . LYS A 1 99 ? -38.063 -23.298 19.868 1.00 64.94 99 LYS A N 1
ATOM 815 C CA . LYS A 1 99 ? -37.935 -24.234 20.999 1.00 64.94 99 LYS A CA 1
ATOM 816 C C . LYS A 1 99 ? -37.969 -23.556 22.370 1.00 64.94 99 LYS A C 1
ATOM 818 O O . LYS A 1 99 ? -37.944 -24.269 23.373 1.00 64.94 99 LYS A O 1
ATOM 823 N N . VAL A 1 100 ? -38.009 -22.225 22.434 1.00 56.69 100 VAL A N 1
ATOM 824 C CA . VAL A 1 100 ? -38.117 -21.483 23.696 1.00 56.69 100 VAL A CA 1
ATOM 825 C C . VAL A 1 100 ? -39.594 -21.153 23.930 1.00 56.69 100 VAL A C 1
ATOM 827 O O . VAL A 1 100 ? -40.121 -20.270 23.255 1.00 56.69 100 VAL A O 1
ATOM 830 N N . PRO A 1 101 ? -40.299 -21.846 24.846 1.00 66.69 101 PRO A N 1
ATOM 831 C CA . PRO A 1 101 ? -41.623 -21.400 25.247 1.00 66.69 101 PRO A CA 1
ATOM 832 C C . PRO A 1 101 ? -41.472 -20.093 26.037 1.00 66.69 101 PRO A C 1
ATOM 834 O O . PRO A 1 101 ? -40.539 -19.957 26.831 1.00 66.69 101 PRO A O 1
ATOM 837 N N . PHE A 1 102 ? -42.368 -19.144 25.765 1.00 62.50 102 PHE A N 1
ATOM 838 C CA . PHE A 1 102 ? -42.481 -17.875 26.488 1.00 62.50 102 PHE A CA 1
ATOM 839 C C . PHE A 1 102 ? -42.607 -18.073 28.002 1.00 62.50 102 PHE A C 1
ATOM 841 O O . PHE A 1 102 ? -43.312 -19.025 28.415 1.00 62.50 102 PHE A O 1
#

Foldseek 3Di:
DVVVVVVVVVVVVVVVVVVVVVVPDDPCVVVVVCQCVDCPNPVNVVVLVVLCVDDPPDPSVCVSPVPPPPPDDDPDPPPCPCVVVVVVVVVVVVVVVVPDDD

Radius of gyration: 28.91 Å; chains: 1; bounding box: 62×40×75 Å

Secondary structure (DSSP, 8-state):
-HHHHHHHHHHHHHHHHHHHHHHS--TTHHHHHHHHT-TT-HHHHHHHHHHHSS-TTSHHHHHHT-TTS-S-SSPPPPGGGGHHHHHHHHHHHHHHHTT---

Organism: Cephalotus follicularis (NCBI:txid3775)

Sequence (102 aa):
MEVLLKRAERYVNAEEEMAARKQKTPWSDHQEEKREHSRNAPERREKRKERSDLSKDDLRHKLSRREGTSRGGAPIPSYNTFAPLLDTRTRILAVEQDKVPF

pLDDT: mean 71.99, std 10.14, range [54.41, 89.94]